Protein AF-A0A6A6G182-F1 (afdb_monomer_lite)

Secondary structure (DSSP, 8-state):
--------PPPP---PPPP--------------------------PPP-------PPP----TTS---SPPTTT----TT-HHHHS-PPPHHHHHHHHHHHHHHHHHHHHHHHHHHHHHHHHHHHHHHHHHHHHHHHHHHHHHHHHHHHHHHHHHTTSSSS----

Sequence (165 aa):
MVSSAFSSDPVPSIIAAPDDNPQPLASPTTSSASSIDEGSSQPRLERPKIGSRKSSGTMIIPRDSPRVELKEDEEEYDQDDVRCMSPKRSAEEVDKLSEDARSALIEQAKQLQASLMAIVDRVETVKEEHDKLEGGNKFLQQYIGELIQTTKSAAGKSKGKSGRK

Radius of gyration: 40.54 Å; chains: 1; bounding box: 82×59×116 Å

InterPro domains:
  IPR019357 Short coiled-coil protein [PF10224] (85-152)

Organism: NCBI:txid302913

Foldseek 3Di:
DDDDDDDDDDDDDDDDDDDDDDDPDDDDPPPPPPDDDDDDDDPPPPDPDDPPDDPPDDPDDDPPDDPPDDDPVRDDADPPHVVVVPPDDPPVNVVVVVVVVVVVVVVVVVVVVVVVVVVVVVVVVVVVVVVVVVVVVVVVVVVVVVVVVVVVVVVVVPPPDDDDD

pLDDT: mean 74.3, std 19.16, range [40.84, 98.56]

Structure (mmCIF, N/CA/C/O backbone):
data_AF-A0A6A6G182-F1
#
_entry.id   AF-A0A6A6G182-F1
#
loop_
_atom_site.group_PDB
_atom_site.id
_atom_site.type_symbol
_atom_site.label_atom_id
_atom_site.label_alt_id
_atom_site.label_comp_id
_atom_site.label_asym_id
_atom_site.label_entity_id
_atom_site.label_seq_id
_atom_site.pdbx_PDB_ins_code
_atom_site.Cartn_x
_atom_site.Cartn_y
_atom_site.Cartn_z
_atom_site.occupancy
_atom_site.B_iso_or_equiv
_atom_site.auth_seq_id
_atom_site.auth_comp_id
_atom_site.auth_asym_id
_atom_site.auth_atom_id
_atom_site.pdbx_PDB_model_num
ATOM 1 N N . MET A 1 1 ? -30.220 -18.648 5.666 1.00 46.34 1 MET A N 1
ATOM 2 C CA . MET A 1 1 ? -28.911 -18.889 6.306 1.00 46.34 1 MET A CA 1
ATOM 3 C C . MET A 1 1 ? -27.969 -19.407 5.234 1.00 46.34 1 MET A C 1
ATOM 5 O O . MET A 1 1 ? -28.097 -20.560 4.853 1.00 46.34 1 MET A O 1
ATOM 9 N N . VAL A 1 2 ? -27.105 -18.554 4.688 1.00 44.31 2 VAL A N 1
ATOM 10 C CA . VAL A 1 2 ? -25.973 -18.976 3.850 1.00 44.31 2 VAL A CA 1
ATOM 11 C C . VAL A 1 2 ? -24.788 -18.147 4.322 1.00 44.31 2 VAL A C 1
ATOM 13 O O . VAL A 1 2 ? -24.745 -16.940 4.104 1.00 44.31 2 VAL A O 1
ATOM 16 N N . SER A 1 3 ? -23.901 -18.789 5.073 1.00 44.94 3 SER A N 1
ATOM 17 C CA . SER A 1 3 ? -22.646 -18.214 5.544 1.00 44.94 3 SER A CA 1
ATOM 18 C C . SER A 1 3 ? -21.605 -18.393 4.442 1.00 44.94 3 SER A C 1
ATOM 20 O O . SER A 1 3 ? -21.227 -19.524 4.145 1.00 44.94 3 SER A O 1
ATOM 22 N N . SER A 1 4 ? -21.150 -17.300 3.829 1.00 47.78 4 SER A N 1
ATOM 23 C CA . SER A 1 4 ? -19.966 -17.325 2.966 1.00 47.78 4 SER A CA 1
ATOM 24 C C . SER A 1 4 ? -18.721 -17.330 3.844 1.00 47.78 4 SER A C 1
ATOM 26 O O . SER A 1 4 ? -18.421 -16.345 4.516 1.00 47.78 4 SER A O 1
ATOM 28 N N . ALA A 1 5 ? -18.015 -18.457 3.858 1.00 48.62 5 ALA A N 1
ATOM 29 C CA . ALA A 1 5 ? -16.673 -18.547 4.408 1.00 48.62 5 ALA A CA 1
ATOM 30 C C . ALA A 1 5 ? -15.702 -17.867 3.432 1.00 48.62 5 ALA A C 1
ATOM 32 O O . ALA A 1 5 ? -15.574 -18.290 2.283 1.00 48.62 5 ALA A O 1
ATOM 33 N N . PHE A 1 6 ? -15.042 -16.798 3.876 1.00 51.19 6 PHE A N 1
ATOM 34 C CA . PHE A 1 6 ? -13.957 -16.173 3.130 1.00 51.19 6 PHE A CA 1
ATOM 35 C C . PHE A 1 6 ? -12.726 -17.078 3.226 1.00 51.19 6 PHE A C 1
ATOM 37 O O . PHE A 1 6 ? -12.190 -17.304 4.309 1.00 51.19 6 PHE A O 1
ATOM 44 N N . SER A 1 7 ? -12.339 -17.649 2.087 1.00 45.97 7 SER A N 1
ATOM 45 C CA . SER A 1 7 ? -11.106 -18.414 1.919 1.00 45.97 7 SER A CA 1
ATOM 46 C C . SER A 1 7 ? -9.916 -17.476 2.103 1.00 45.97 7 SER A C 1
ATOM 48 O O . SER A 1 7 ? -9.739 -16.545 1.322 1.00 45.97 7 SER A O 1
ATOM 50 N N . SER A 1 8 ? -9.131 -17.695 3.155 1.00 50.03 8 SER A N 1
ATOM 51 C CA . SER A 1 8 ? -7.870 -16.997 3.395 1.00 50.03 8 SER A CA 1
ATOM 52 C C . SER A 1 8 ? -6.786 -17.584 2.492 1.00 50.03 8 SER A C 1
ATOM 54 O O . SER A 1 8 ? -6.384 -18.730 2.688 1.00 50.03 8 SER A O 1
ATOM 56 N N . ASP A 1 9 ? -6.302 -16.812 1.522 1.00 61.00 9 ASP A N 1
ATOM 57 C CA . ASP A 1 9 ? -5.113 -17.183 0.751 1.00 61.00 9 ASP A CA 1
ATOM 58 C C . ASP A 1 9 ? -3.845 -17.075 1.626 1.00 61.00 9 ASP A C 1
ATOM 60 O O . ASP A 1 9 ? -3.723 -16.134 2.421 1.00 61.00 9 ASP A O 1
ATOM 64 N N . PRO A 1 10 ? -2.886 -18.015 1.524 1.00 58.59 10 PRO A N 1
ATOM 65 C CA . PRO A 1 10 ? -1.658 -17.968 2.308 1.00 58.59 10 PRO A CA 1
ATOM 66 C C . PRO A 1 10 ? -0.681 -16.908 1.776 1.00 58.59 10 PRO A C 1
ATOM 68 O O . PRO A 1 10 ? -0.404 -16.817 0.581 1.00 58.59 10 PRO A O 1
ATOM 71 N N . VAL A 1 11 ? -0.118 -16.129 2.700 1.00 52.44 11 VAL A N 1
ATOM 72 C CA . VAL A 1 11 ? 0.929 -15.123 2.457 1.00 52.44 11 VAL A CA 1
ATOM 73 C C . VAL A 1 11 ? 2.252 -15.819 2.084 1.00 52.44 11 VAL A C 1
ATOM 75 O O . VAL A 1 11 ? 2.609 -16.803 2.738 1.00 52.44 11 VAL A O 1
ATOM 78 N N . PRO A 1 12 ? 3.028 -15.332 1.095 1.00 48.25 12 PRO A N 1
ATOM 79 C CA . PRO A 1 12 ? 4.350 -15.881 0.809 1.00 48.25 12 PRO A CA 1
ATOM 80 C C . PRO A 1 12 ? 5.325 -15.595 1.964 1.00 48.25 12 PRO A C 1
ATOM 82 O O . PRO A 1 12 ? 5.558 -14.449 2.347 1.00 48.25 12 PRO A O 1
ATOM 85 N N . SER A 1 13 ? 5.896 -16.665 2.519 1.00 46.06 13 SER A N 1
ATOM 86 C CA . SER A 1 13 ? 6.866 -16.629 3.615 1.00 46.06 13 SER A CA 1
ATOM 87 C C . SER A 1 13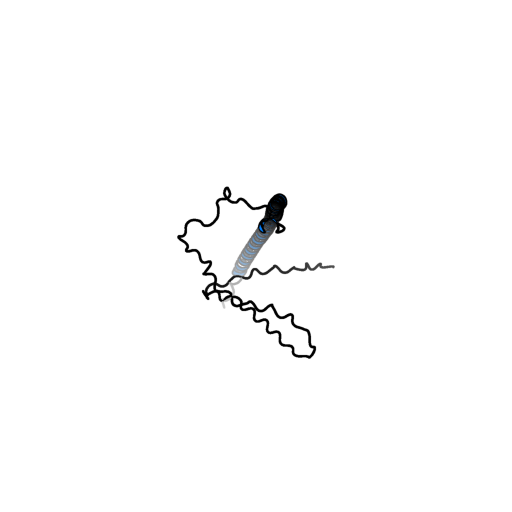 ? 8.197 -16.025 3.148 1.00 46.06 13 SER A C 1
ATOM 89 O O . SER A 1 13 ? 8.901 -16.622 2.335 1.00 46.06 13 SER A O 1
ATOM 91 N N . ILE A 1 14 ? 8.575 -14.867 3.695 1.00 50.47 14 ILE A N 1
ATOM 92 C CA . ILE A 1 14 ? 9.949 -14.350 3.619 1.00 50.47 14 ILE A CA 1
ATOM 93 C C . ILE A 1 14 ? 10.805 -15.202 4.561 1.00 50.47 14 ILE A C 1
ATOM 95 O O . ILE A 1 14 ? 10.661 -15.135 5.781 1.00 50.47 14 ILE A O 1
ATOM 99 N N . ILE A 1 15 ? 11.666 -16.045 3.993 1.00 49.91 15 ILE A N 1
ATOM 100 C CA . ILE A 1 15 ? 12.662 -16.805 4.751 1.00 49.91 15 ILE A CA 1
ATOM 101 C C . ILE A 1 15 ? 13.774 -15.834 5.161 1.00 49.91 15 ILE A C 1
ATOM 103 O O . ILE A 1 15 ? 14.475 -15.281 4.316 1.00 49.91 15 ILE A O 1
ATOM 107 N N . ALA A 1 16 ? 13.905 -15.627 6.470 1.00 40.84 16 ALA A N 1
ATOM 108 C CA . ALA A 1 16 ? 15.029 -14.942 7.089 1.00 40.84 16 ALA A CA 1
ATOM 109 C C . ALA A 1 16 ? 16.320 -15.750 6.881 1.00 40.84 16 ALA A C 1
ATOM 111 O O . ALA A 1 16 ? 16.351 -16.959 7.116 1.00 40.84 16 ALA A O 1
ATOM 112 N N . ALA A 1 17 ? 17.382 -15.077 6.445 1.00 50.38 17 ALA A N 1
ATOM 113 C CA . ALA A 1 17 ? 18.723 -15.641 6.374 1.00 50.38 17 ALA A CA 1
ATOM 114 C C . ALA A 1 17 ? 19.292 -15.853 7.792 1.00 50.38 17 ALA A C 1
ATOM 116 O O . ALA A 1 17 ? 19.199 -14.932 8.607 1.00 50.38 17 ALA A O 1
ATOM 117 N N . PRO A 1 18 ? 19.903 -17.010 8.104 1.00 52.72 18 PRO A N 1
ATOM 118 C CA . PRO A 1 18 ? 20.826 -17.116 9.220 1.00 52.72 18 PRO A CA 1
ATOM 119 C C . PRO A 1 18 ? 22.250 -16.745 8.779 1.00 52.72 18 PRO A C 1
ATOM 121 O O . PRO A 1 18 ? 22.702 -17.099 7.689 1.00 52.72 18 PRO A O 1
ATOM 124 N N . ASP A 1 19 ? 22.908 -16.011 9.666 1.00 52.09 19 ASP A N 1
ATOM 125 C CA . ASP A 1 19 ? 24.254 -15.453 9.569 1.00 52.09 19 ASP A CA 1
ATOM 126 C C . ASP A 1 19 ? 25.368 -16.510 9.779 1.00 52.09 19 ASP A C 1
ATOM 128 O O . ASP A 1 19 ? 25.157 -17.531 10.436 1.00 52.09 19 ASP A O 1
ATOM 132 N N . ASP A 1 20 ? 26.550 -16.181 9.251 1.00 48.00 20 ASP A N 1
ATOM 133 C CA . ASP A 1 20 ? 27.912 -16.656 9.554 1.00 48.00 20 ASP A CA 1
ATOM 134 C C . ASP A 1 20 ? 28.364 -18.120 9.300 1.00 48.00 20 ASP A C 1
ATOM 136 O O . ASP A 1 20 ? 28.277 -19.005 10.154 1.00 48.00 20 ASP A O 1
ATOM 140 N N . ASN A 1 21 ? 29.033 -18.332 8.151 1.00 49.62 21 ASN A N 1
ATOM 141 C CA . ASN A 1 21 ? 30.254 -19.156 8.042 1.00 49.62 21 ASN A CA 1
ATOM 142 C C . ASN A 1 21 ? 31.020 -18.820 6.734 1.00 49.62 21 ASN A C 1
ATOM 144 O O . ASN A 1 21 ? 30.503 -19.106 5.648 1.00 49.62 21 ASN A O 1
ATOM 148 N N . PRO A 1 22 ? 32.248 -18.260 6.763 1.00 51.00 22 PRO A N 1
ATOM 149 C CA . PRO A 1 22 ? 33.011 -17.985 5.548 1.00 51.00 22 PRO A CA 1
ATOM 150 C C . PRO A 1 22 ? 33.704 -19.264 5.046 1.00 51.00 22 PRO A C 1
ATOM 152 O O . PRO A 1 22 ? 34.857 -19.546 5.367 1.00 51.00 22 PRO A O 1
ATOM 155 N N . GLN A 1 23 ? 32.999 -20.056 4.237 1.00 52.53 23 GLN A N 1
ATOM 156 C CA . GLN A 1 23 ? 33.595 -21.148 3.460 1.00 52.53 23 GLN A CA 1
ATOM 157 C C . GLN A 1 23 ? 34.121 -20.600 2.119 1.00 52.53 23 GLN A C 1
ATOM 159 O O . GLN A 1 23 ? 33.404 -19.855 1.445 1.00 52.53 23 GLN A O 1
ATOM 164 N N . PRO A 1 24 ? 35.353 -20.939 1.693 1.00 49.03 24 PRO A N 1
ATOM 165 C CA . PRO A 1 24 ? 35.876 -20.488 0.412 1.00 49.03 24 PRO A CA 1
ATOM 166 C C . PRO A 1 24 ? 35.053 -21.105 -0.725 1.00 49.03 24 PRO A C 1
ATOM 168 O O . PRO A 1 24 ? 34.825 -22.313 -0.756 1.00 49.03 24 PRO A O 1
ATOM 171 N N . LEU A 1 25 ? 34.619 -20.255 -1.658 1.00 50.62 25 LEU A N 1
ATOM 172 C CA . LEU A 1 25 ? 33.901 -20.603 -2.885 1.00 50.62 25 LEU A CA 1
ATOM 173 C C . LEU A 1 25 ? 34.690 -21.639 -3.705 1.00 50.62 25 LEU A C 1
ATOM 175 O O . LEU A 1 25 ? 35.523 -21.291 -4.542 1.00 50.62 25 LEU A O 1
ATOM 179 N N . ALA A 1 26 ? 34.420 -22.922 -3.471 1.00 50.28 26 ALA A N 1
ATOM 180 C CA . ALA A 1 26 ? 34.804 -23.993 -4.373 1.00 50.28 26 ALA A CA 1
ATOM 181 C C . ALA A 1 26 ? 33.875 -23.951 -5.595 1.00 50.28 26 ALA A C 1
ATOM 183 O O . ALA A 1 26 ? 32.651 -23.936 -5.475 1.00 50.28 26 ALA A O 1
ATOM 184 N N . SER A 1 27 ? 34.479 -23.877 -6.777 1.00 52.41 27 SER A N 1
ATOM 185 C CA . SER A 1 27 ? 33.811 -23.851 -8.077 1.00 52.41 27 SER A CA 1
ATOM 186 C C . SER A 1 27 ? 32.860 -25.046 -8.265 1.00 52.41 27 SER A C 1
ATOM 188 O O . SER A 1 27 ? 33.144 -26.127 -7.748 1.00 52.41 27 SER A O 1
ATOM 190 N N . PRO A 1 28 ? 31.777 -24.920 -9.054 1.00 47.91 28 PRO A N 1
ATOM 191 C CA . PRO A 1 28 ? 30.929 -26.060 -9.375 1.00 47.91 28 PRO A CA 1
ATOM 192 C C . PRO A 1 28 ? 31.681 -27.034 -10.295 1.00 47.91 28 PRO A C 1
ATOM 194 O O . PRO A 1 28 ? 31.784 -26.823 -11.502 1.00 47.91 28 PRO A O 1
ATOM 197 N N . THR A 1 29 ? 32.201 -28.129 -9.742 1.00 47.09 29 THR A N 1
ATOM 198 C CA . THR A 1 29 ? 32.524 -29.336 -10.509 1.00 47.09 29 THR A CA 1
ATOM 199 C C . THR A 1 29 ? 31.209 -30.010 -10.889 1.00 47.09 29 THR A C 1
ATOM 201 O O . THR A 1 29 ? 30.586 -30.710 -10.092 1.00 47.09 29 THR A O 1
ATOM 204 N N . THR A 1 30 ? 30.749 -29.783 -12.117 1.00 48.09 30 THR A N 1
ATOM 205 C CA . THR A 1 30 ? 29.602 -30.488 -12.696 1.00 48.09 30 THR A CA 1
ATOM 206 C C . THR A 1 30 ? 29.982 -31.932 -13.025 1.00 48.09 30 THR A C 1
ATOM 208 O O . THR A 1 30 ? 30.286 -32.295 -14.159 1.00 48.09 30 THR A O 1
ATOM 211 N N . SER A 1 31 ? 29.953 -32.793 -12.012 1.00 45.59 31 SER A N 1
ATOM 212 C CA . SER A 1 31 ? 29.999 -34.245 -12.180 1.00 45.59 31 SER A CA 1
ATOM 213 C C . SER A 1 31 ? 28.595 -34.761 -12.496 1.00 45.59 31 SER A C 1
ATOM 215 O O . SER A 1 31 ? 27.908 -35.298 -11.631 1.00 45.59 31 SER A O 1
ATOM 217 N N . SER A 1 32 ? 28.138 -34.605 -13.738 1.00 47.88 32 SER A N 1
ATOM 218 C CA . SER A 1 32 ? 26.949 -35.319 -14.219 1.00 47.88 32 SER A CA 1
ATOM 219 C C . SER A 1 32 ? 27.322 -36.773 -14.522 1.00 47.88 32 SER A C 1
ATOM 221 O O . SER A 1 32 ? 27.519 -37.152 -15.673 1.00 47.88 32 SER A O 1
ATOM 223 N N . ALA A 1 33 ? 27.454 -37.593 -13.480 1.00 51.84 33 ALA A N 1
ATOM 224 C CA . ALA A 1 33 ? 27.489 -39.046 -13.609 1.00 51.84 33 ALA A CA 1
ATOM 225 C C . ALA A 1 33 ? 26.054 -39.581 -13.496 1.00 51.84 33 ALA A C 1
ATOM 227 O O . ALA A 1 33 ? 25.639 -40.091 -12.459 1.00 51.84 33 ALA A O 1
ATOM 228 N N . SER A 1 34 ? 25.268 -39.427 -14.562 1.00 48.34 34 SER A N 1
ATOM 229 C CA . SER A 1 34 ? 24.021 -40.174 -14.715 1.00 48.34 34 SER A CA 1
ATOM 230 C C . SER A 1 34 ? 24.371 -41.602 -15.131 1.00 48.34 34 SER A C 1
ATOM 232 O O . SER A 1 34 ? 24.701 -41.867 -16.286 1.00 48.34 34 SER A O 1
ATOM 234 N N . SER A 1 35 ? 24.342 -42.499 -14.152 1.00 55.88 35 SER A N 1
ATOM 235 C CA . SER A 1 35 ? 24.340 -43.946 -14.330 1.00 55.88 35 SER A CA 1
ATOM 236 C C . SER A 1 35 ? 23.001 -44.380 -14.924 1.00 55.88 35 SER A C 1
ATOM 238 O O . SER A 1 35 ? 22.013 -44.348 -14.198 1.00 55.88 35 SER A O 1
ATOM 240 N N . ILE A 1 36 ? 22.981 -44.815 -16.187 1.00 49.38 36 ILE A N 1
ATOM 241 C CA . ILE A 1 36 ? 22.203 -45.983 -16.622 1.00 49.38 36 ILE A CA 1
ATOM 242 C C . ILE A 1 36 ? 23.014 -46.740 -17.683 1.00 49.38 36 ILE A C 1
ATOM 244 O O . ILE A 1 36 ? 23.439 -46.176 -18.690 1.00 49.38 36 ILE A O 1
ATOM 248 N N . ASP A 1 37 ? 23.282 -48.006 -17.400 1.00 57.56 37 ASP A N 1
ATOM 249 C CA . ASP A 1 37 ? 23.732 -49.012 -18.353 1.00 57.56 37 ASP A CA 1
ATOM 250 C C . ASP A 1 37 ? 22.472 -49.693 -18.886 1.00 57.56 37 ASP A C 1
ATOM 252 O O . ASP A 1 37 ? 21.766 -50.323 -18.109 1.00 57.56 37 ASP A O 1
ATOM 256 N N . GLU A 1 38 ? 22.160 -49.523 -20.172 1.00 50.19 38 GLU A N 1
ATOM 257 C CA . GLU A 1 38 ? 21.498 -50.575 -20.947 1.00 50.19 38 GLU A CA 1
ATOM 258 C C . GLU A 1 38 ? 21.715 -50.340 -22.447 1.00 50.19 38 GLU A C 1
ATOM 260 O O . GLU A 1 38 ? 21.652 -49.218 -22.956 1.00 50.19 38 GLU A O 1
ATOM 265 N N . GLY A 1 39 ? 22.073 -51.417 -23.143 1.00 53.84 39 GLY A N 1
ATOM 266 C CA . GLY A 1 39 ? 22.711 -51.398 -24.453 1.00 53.84 39 GLY A CA 1
ATOM 267 C C . GLY A 1 39 ? 21.959 -50.654 -25.558 1.00 53.84 39 GLY A C 1
ATOM 268 O O . GLY A 1 39 ? 20.892 -51.058 -26.000 1.00 53.84 39 GLY A O 1
ATOM 269 N N . SER A 1 40 ? 22.613 -49.644 -26.130 1.00 48.56 40 SER A N 1
ATOM 270 C CA . SER A 1 40 ? 22.650 -49.437 -27.579 1.00 48.56 40 SER A CA 1
ATOM 271 C C . SER A 1 40 ? 23.855 -48.564 -27.927 1.00 48.56 40 SER A C 1
ATOM 273 O O . SER A 1 40 ? 24.138 -47.556 -27.281 1.00 48.56 40 SER A O 1
ATOM 275 N N . SER A 1 41 ? 24.608 -48.982 -28.937 1.00 58.66 41 SER A N 1
ATOM 276 C CA . SER A 1 41 ? 25.769 -48.285 -29.480 1.00 58.66 41 SER A CA 1
ATOM 277 C C . SER A 1 41 ? 25.352 -46.982 -30.171 1.00 58.66 41 SER A C 1
ATOM 279 O O . SER A 1 41 ? 25.179 -46.942 -31.388 1.00 58.66 41 SER A O 1
ATOM 281 N N . GLN A 1 42 ? 25.173 -45.911 -29.402 1.00 59.56 42 GLN A N 1
ATOM 282 C CA . GLN A 1 42 ? 25.103 -44.551 -29.934 1.00 59.56 42 GLN A CA 1
ATOM 283 C C . GLN A 1 42 ? 26.539 -44.032 -30.114 1.00 59.56 42 GLN A C 1
ATOM 285 O O . GLN A 1 42 ? 27.315 -44.081 -29.152 1.00 59.56 42 GLN A O 1
ATOM 290 N N . PRO A 1 43 ? 26.939 -43.535 -31.300 1.00 60.75 43 PRO A N 1
ATOM 291 C CA . PRO A 1 43 ? 28.241 -42.911 -31.458 1.00 60.75 43 PRO A CA 1
ATOM 292 C C . PRO A 1 43 ? 28.235 -41.604 -30.666 1.00 60.75 43 PRO A C 1
ATOM 294 O O . PRO A 1 43 ? 27.695 -40.585 -31.096 1.00 60.75 43 PRO A O 1
ATOM 297 N N . ARG A 1 44 ? 28.831 -41.634 -29.473 1.00 65.75 44 ARG A N 1
ATOM 298 C CA . ARG A 1 44 ? 29.194 -40.424 -28.742 1.00 65.75 44 ARG A CA 1
ATOM 299 C C . ARG A 1 44 ? 30.096 -39.626 -29.682 1.00 65.75 44 ARG A C 1
ATOM 301 O O . ARG A 1 44 ? 31.181 -40.094 -30.013 1.00 65.75 44 ARG A O 1
ATOM 308 N N . LEU A 1 45 ? 29.642 -38.463 -30.150 1.00 71.56 45 LEU A N 1
ATOM 309 C CA . LEU A 1 45 ? 30.499 -37.546 -30.897 1.00 71.56 45 LEU A CA 1
ATOM 310 C C . LEU A 1 45 ? 31.646 -37.157 -29.963 1.00 71.56 45 LEU A C 1
ATOM 312 O O . LEU A 1 45 ? 31.466 -36.374 -29.028 1.00 71.56 45 LEU A O 1
ATOM 316 N N . GLU A 1 46 ? 32.804 -37.788 -30.149 1.00 72.50 46 GLU A N 1
ATOM 317 C CA . GLU A 1 46 ? 33.979 -37.493 -29.349 1.00 72.50 46 GLU A CA 1
ATOM 318 C C . GLU A 1 46 ? 34.364 -36.041 -29.604 1.00 72.50 46 GLU A C 1
ATOM 320 O O . GLU A 1 46 ? 34.566 -35.617 -30.745 1.00 72.50 46 GLU A O 1
ATOM 325 N N . ARG A 1 47 ? 34.439 -35.255 -28.524 1.00 77.62 47 ARG A N 1
ATOM 326 C CA . ARG A 1 47 ? 34.953 -33.890 -28.596 1.00 77.62 47 ARG A CA 1
ATOM 327 C C . ARG A 1 47 ? 36.326 -33.954 -29.287 1.00 77.62 47 ARG A C 1
ATOM 329 O O . ARG A 1 47 ? 37.168 -34.735 -28.837 1.00 77.62 47 ARG A O 1
ATOM 336 N N . PRO A 1 48 ? 36.573 -33.146 -30.334 1.00 80.81 48 PRO A N 1
ATOM 337 C CA . PRO A 1 48 ? 37.851 -33.130 -31.031 1.00 80.81 48 PRO A CA 1
ATOM 338 C C . PRO A 1 48 ? 39.007 -33.031 -30.040 1.00 80.81 48 PRO A C 1
ATOM 340 O O . PRO A 1 48 ? 38.994 -32.176 -29.147 1.00 80.81 48 PRO A O 1
ATOM 343 N N . LYS A 1 49 ? 39.991 -33.927 -30.176 1.00 76.75 49 LYS A N 1
ATOM 344 C CA . LYS A 1 49 ? 41.173 -33.942 -29.312 1.00 76.75 49 LYS A CA 1
ATOM 345 C C . LYS A 1 49 ? 41.868 -32.594 -29.443 1.00 76.75 49 LYS A C 1
ATOM 347 O O . LYS A 1 49 ? 42.398 -32.267 -30.504 1.00 76.75 49 LYS A O 1
ATOM 352 N N . ILE A 1 50 ? 41.835 -31.801 -28.375 1.00 73.81 50 ILE A N 1
ATOM 353 C CA . ILE A 1 50 ? 42.530 -30.522 -28.353 1.00 73.81 50 ILE A CA 1
ATOM 354 C C . ILE A 1 50 ? 44.026 -30.852 -28.401 1.00 73.81 50 ILE A C 1
ATOM 356 O O . ILE A 1 50 ? 44.555 -31.518 -27.511 1.00 73.81 50 ILE A O 1
ATOM 360 N N . GLY A 1 51 ? 44.686 -30.512 -29.510 1.00 76.38 51 GLY A N 1
ATOM 361 C CA . GLY A 1 51 ? 46.126 -30.719 -29.648 1.00 76.38 51 GLY A CA 1
ATOM 362 C C . GLY A 1 51 ? 46.862 -30.023 -28.504 1.00 76.38 51 GLY A C 1
ATOM 363 O O . GLY A 1 51 ? 46.349 -29.056 -27.938 1.00 76.38 51 GLY A O 1
ATOM 364 N N . SER A 1 52 ? 48.054 -30.503 -28.143 1.00 74.69 52 SER A N 1
ATOM 365 C CA . SER A 1 52 ? 48.868 -29.890 -27.091 1.00 74.69 52 SER A CA 1
ATOM 366 C C . SER A 1 52 ? 49.217 -28.448 -27.474 1.00 74.69 52 SER A C 1
ATOM 368 O O . SER A 1 52 ? 50.175 -28.192 -28.207 1.00 74.69 52 SER A O 1
ATOM 370 N N . ARG A 1 53 ? 48.415 -27.484 -27.021 1.00 72.69 53 ARG A N 1
ATOM 371 C CA . ARG A 1 53 ? 48.721 -26.063 -27.172 1.00 72.69 53 ARG A CA 1
ATOM 372 C C . ARG A 1 53 ? 49.789 -25.731 -26.135 1.00 72.69 53 ARG A C 1
ATOM 374 O O . ARG A 1 53 ? 49.632 -26.062 -24.962 1.00 72.69 53 ARG A O 1
ATOM 381 N N . LYS A 1 54 ? 50.880 -25.089 -26.563 1.00 77.50 54 LYS A N 1
ATOM 382 C CA . LYS A 1 54 ? 51.816 -24.425 -25.642 1.00 77.50 54 LYS A CA 1
ATOM 383 C C . LYS A 1 54 ? 50.979 -23.498 -24.755 1.00 77.50 54 LYS A C 1
ATOM 385 O O . LYS A 1 54 ? 50.129 -22.790 -25.293 1.00 77.50 54 LYS A O 1
ATOM 390 N N . SER A 1 55 ? 51.166 -23.528 -23.436 1.00 73.31 55 SER A N 1
ATOM 391 C CA . SER A 1 55 ? 50.434 -22.646 -22.524 1.00 73.31 55 SER A CA 1
ATOM 392 C C . SER A 1 55 ? 50.738 -21.194 -22.899 1.00 73.31 55 SER A C 1
ATOM 394 O O . SER A 1 55 ? 51.829 -20.699 -22.616 1.00 73.31 55 SER A O 1
ATOM 396 N N . SER A 1 56 ? 49.809 -20.521 -23.582 1.00 74.31 56 SER A N 1
ATOM 397 C CA . SER A 1 56 ? 49.841 -19.065 -23.684 1.00 74.31 56 SER A CA 1
ATOM 398 C C . SER A 1 56 ? 49.767 -18.550 -22.252 1.00 74.31 56 SER A C 1
ATOM 400 O O . SER A 1 56 ? 48.900 -19.003 -21.504 1.00 74.31 56 SER A O 1
ATOM 402 N N . GLY A 1 57 ? 50.728 -17.717 -21.853 1.00 76.44 57 GLY A N 1
ATOM 403 C CA . GLY A 1 57 ? 50.872 -17.236 -20.481 1.00 76.44 57 GLY A CA 1
ATOM 404 C C . GLY A 1 57 ? 49.571 -16.700 -19.882 1.00 76.44 57 GLY A C 1
ATOM 405 O O . GLY A 1 57 ? 48.599 -16.416 -20.581 1.00 76.44 57 GLY A O 1
ATOM 406 N N . THR A 1 58 ? 49.552 -16.599 -18.557 1.00 76.69 58 THR A N 1
ATOM 407 C CA . THR A 1 58 ? 48.369 -16.162 -17.820 1.00 76.69 58 THR A CA 1
ATOM 408 C C . THR A 1 58 ? 47.856 -14.807 -18.321 1.00 76.69 58 THR A C 1
ATOM 410 O O . THR A 1 58 ? 48.619 -13.856 -18.455 1.00 76.69 58 THR A O 1
ATOM 413 N N . MET A 1 59 ? 46.548 -14.713 -18.563 1.00 72.19 59 MET A N 1
ATOM 414 C CA . MET A 1 59 ? 45.841 -13.465 -18.890 1.00 72.19 59 MET A CA 1
ATOM 415 C C . MET A 1 59 ? 45.643 -12.579 -17.641 1.00 72.19 59 MET A C 1
ATOM 417 O O . MET A 1 59 ? 44.802 -11.687 -17.620 1.00 72.19 59 MET A O 1
ATOM 421 N N . ILE A 1 60 ? 46.355 -12.860 -16.547 1.00 81.06 60 ILE A N 1
ATOM 422 C CA . ILE A 1 60 ? 46.226 -12.116 -15.296 1.00 81.06 60 ILE A CA 1
ATOM 423 C C . ILE A 1 60 ? 47.071 -10.850 -15.403 1.00 81.06 60 ILE A C 1
ATOM 425 O O . ILE A 1 60 ? 48.297 -10.892 -15.312 1.00 81.06 60 ILE A O 1
ATOM 429 N N . ILE A 1 61 ? 46.391 -9.721 -15.574 1.00 80.62 61 ILE A N 1
ATOM 430 C CA . ILE A 1 61 ? 46.986 -8.388 -15.530 1.00 80.62 61 ILE A CA 1
ATOM 431 C C . ILE A 1 61 ? 47.074 -7.965 -14.050 1.00 80.62 61 ILE A C 1
ATOM 433 O O . ILE A 1 61 ? 46.051 -7.988 -13.358 1.00 80.62 61 ILE A O 1
ATOM 437 N N . PRO A 1 62 ? 48.263 -7.614 -13.519 1.00 86.00 62 PRO A N 1
ATOM 438 C CA . PRO A 1 62 ? 48.400 -7.093 -12.160 1.00 86.00 62 PRO A CA 1
ATOM 439 C C . PRO A 1 62 ? 47.535 -5.848 -11.939 1.00 86.00 62 PRO A C 1
ATOM 441 O O . PRO A 1 62 ? 47.398 -5.020 -12.837 1.00 86.00 62 PRO A O 1
ATOM 444 N N . ARG A 1 63 ? 46.987 -5.687 -10.728 1.00 78.44 63 ARG A N 1
ATOM 445 C CA . ARG A 1 63 ? 46.067 -4.582 -10.389 1.00 78.44 63 ARG A CA 1
ATOM 446 C C . ARG A 1 63 ? 46.665 -3.183 -10.574 1.00 78.44 63 ARG A C 1
ATOM 448 O O . ARG A 1 63 ? 45.910 -2.247 -10.793 1.00 78.44 63 ARG A O 1
ATOM 455 N N . ASP A 1 64 ? 47.989 -3.067 -10.529 1.00 83.06 64 ASP A N 1
ATOM 456 C CA . ASP A 1 64 ? 48.712 -1.795 -10.661 1.00 83.06 64 ASP A CA 1
ATOM 457 C C . ASP A 1 64 ? 49.122 -1.481 -12.115 1.00 83.06 64 ASP A C 1
ATOM 459 O O . ASP A 1 64 ? 49.861 -0.531 -12.371 1.00 83.06 64 ASP A O 1
ATOM 463 N N . SER A 1 65 ? 48.690 -2.297 -13.083 1.00 79.81 65 SER A N 1
ATOM 464 C CA . SER A 1 65 ? 48.960 -2.064 -14.502 1.00 79.81 65 SER A CA 1
ATOM 465 C C . SER A 1 65 ? 48.168 -0.846 -15.010 1.00 79.81 65 SER A C 1
ATOM 467 O O . SER A 1 65 ? 47.009 -0.676 -14.619 1.00 79.81 65 SER A O 1
ATOM 469 N N . PRO A 1 66 ? 48.752 0.012 -15.872 1.00 78.75 66 PRO A N 1
ATOM 470 C CA . PRO A 1 66 ? 48.017 1.114 -16.494 1.00 78.75 66 PRO A CA 1
ATOM 471 C C . PRO A 1 66 ? 46.759 0.588 -17.202 1.00 78.75 66 PRO A C 1
ATOM 473 O O . PRO A 1 66 ? 46.804 -0.491 -17.787 1.00 78.75 66 PRO A O 1
ATOM 476 N N . ARG A 1 67 ? 45.642 1.336 -17.118 1.00 66.88 67 ARG A N 1
ATOM 477 C CA . ARG A 1 67 ? 44.320 0.982 -17.682 1.00 66.88 67 ARG A CA 1
ATOM 478 C C . ARG A 1 67 ? 44.489 0.351 -19.070 1.00 66.88 67 ARG A C 1
ATOM 480 O O . ARG A 1 67 ? 44.933 1.019 -19.994 1.00 66.88 67 ARG A O 1
ATOM 487 N N . VAL A 1 68 ? 44.154 -0.934 -19.177 1.00 66.75 68 VAL A N 1
ATOM 488 C CA . VAL A 1 68 ? 44.302 -1.722 -20.417 1.00 66.75 68 VAL A CA 1
ATOM 489 C C . VAL A 1 68 ? 43.054 -1.629 -21.303 1.00 66.75 68 VAL A C 1
ATOM 491 O O . VAL A 1 68 ? 43.082 -2.032 -22.460 1.00 66.75 68 VAL A O 1
ATOM 494 N N . GLU A 1 69 ? 41.959 -1.078 -20.780 1.00 69.56 69 GLU A N 1
ATOM 495 C CA . GLU A 1 69 ? 40.802 -0.714 -21.597 1.00 69.56 69 GLU A CA 1
ATOM 496 C C . GLU A 1 69 ? 41.164 0.479 -22.485 1.00 69.56 69 GLU A C 1
ATOM 498 O O . GLU A 1 69 ? 41.676 1.488 -21.988 1.00 69.56 69 GLU A O 1
ATOM 503 N N . LEU A 1 70 ? 40.912 0.339 -23.788 1.00 67.44 70 LEU A N 1
ATOM 504 C CA . LEU A 1 70 ? 40.979 1.443 -24.738 1.00 67.44 70 LEU A CA 1
ATOM 505 C C . LEU A 1 70 ? 39.990 2.520 -24.283 1.00 67.44 70 LEU A C 1
ATOM 507 O O . LEU A 1 70 ? 38.928 2.212 -23.741 1.00 67.44 70 LEU A O 1
ATOM 511 N N . LYS A 1 71 ? 40.352 3.791 -24.446 1.00 66.19 71 LYS A N 1
ATOM 512 C CA . LYS A 1 71 ? 39.392 4.863 -24.179 1.00 66.19 71 LYS A CA 1
ATOM 513 C C . LYS A 1 71 ? 38.275 4.790 -25.221 1.00 66.19 71 LYS A C 1
ATO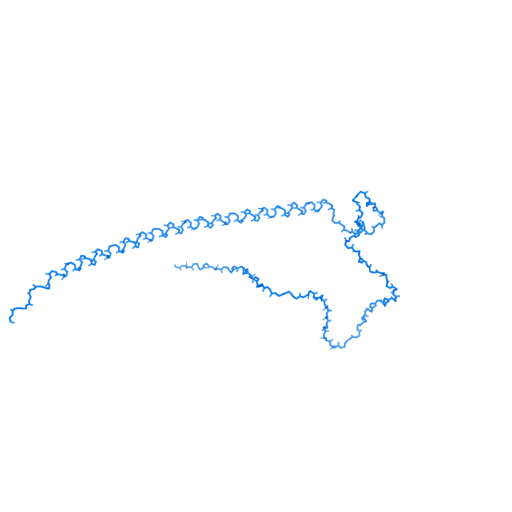M 515 O O . LYS A 1 71 ? 38.526 4.373 -26.347 1.00 66.19 71 LYS A O 1
ATOM 520 N N . GLU A 1 72 ? 37.061 5.197 -24.857 1.00 61.31 72 GLU A N 1
ATOM 521 C CA . GLU A 1 72 ? 35.872 5.129 -25.728 1.00 61.31 72 GLU A CA 1
ATOM 522 C C . GLU A 1 72 ? 36.078 5.813 -27.098 1.00 61.31 72 GLU A C 1
ATOM 524 O O . GLU A 1 72 ? 35.444 5.443 -28.080 1.00 61.31 72 GLU A O 1
ATOM 529 N N . ASP A 1 73 ? 36.991 6.784 -27.177 1.00 65.38 73 ASP A N 1
ATOM 530 C CA . ASP A 1 73 ? 37.394 7.518 -28.380 1.00 65.38 73 ASP A CA 1
ATOM 531 C C . ASP A 1 73 ? 38.508 6.844 -29.208 1.00 65.38 73 ASP A C 1
ATOM 533 O O . ASP A 1 73 ? 38.740 7.233 -30.351 1.00 65.38 73 ASP A O 1
ATOM 537 N N . GLU A 1 74 ? 39.181 5.829 -28.661 1.00 63.66 74 GLU A N 1
ATOM 538 C CA . GLU A 1 74 ? 40.241 5.043 -29.313 1.00 63.66 74 GLU A CA 1
ATOM 539 C C . GLU A 1 74 ? 39.744 3.658 -29.790 1.00 63.66 74 GLU A C 1
ATOM 541 O O . GLU A 1 74 ? 40.487 2.913 -30.432 1.00 63.66 74 GLU A O 1
ATOM 546 N N . GLU A 1 75 ? 38.491 3.292 -29.499 1.00 64.81 75 GLU A N 1
ATOM 547 C CA . GLU A 1 75 ? 37.884 2.032 -29.940 1.00 64.81 75 GLU A CA 1
ATOM 548 C C . GLU A 1 75 ? 37.363 2.110 -31.389 1.00 64.81 75 GLU A C 1
ATOM 550 O O . GLU A 1 75 ? 36.162 2.223 -31.641 1.00 64.81 75 GLU A O 1
ATOM 555 N N . GLU A 1 76 ? 38.266 2.01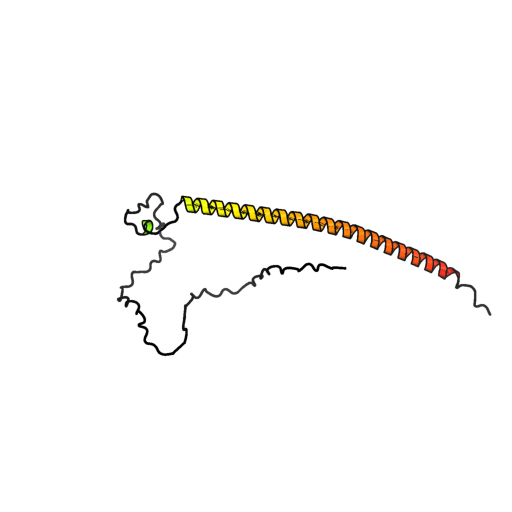1 -32.368 1.00 67.25 76 GLU A N 1
ATOM 556 C CA . GLU A 1 76 ? 37.892 1.820 -33.775 1.00 67.25 76 GLU A CA 1
ATOM 557 C C . GLU A 1 76 ? 37.654 0.325 -34.050 1.00 67.25 76 GLU A C 1
ATOM 559 O O . GLU A 1 76 ? 38.572 -0.497 -34.022 1.00 67.25 76 GLU A O 1
ATOM 564 N N . TYR A 1 77 ? 36.389 -0.048 -34.249 1.00 68.06 77 TYR A N 1
ATOM 565 C CA . TYR A 1 77 ? 35.999 -1.417 -34.575 1.00 68.06 77 TYR A CA 1
ATOM 566 C C . TYR A 1 77 ? 36.056 -1.625 -36.089 1.00 68.06 77 TYR A C 1
ATOM 568 O O . TYR A 1 77 ? 35.334 -0.961 -36.836 1.00 68.06 77 TYR A O 1
ATOM 576 N N . ASP A 1 78 ? 36.864 -2.586 -36.532 1.00 77.81 78 ASP A N 1
ATOM 577 C CA . ASP A 1 78 ? 36.911 -2.982 -37.937 1.00 77.81 78 ASP A CA 1
ATOM 578 C C . ASP A 1 78 ? 35.551 -3.513 -38.414 1.00 77.81 78 ASP A C 1
ATOM 580 O O . ASP A 1 78 ? 34.775 -4.109 -37.661 1.00 77.81 78 ASP A O 1
ATOM 584 N N . GLN A 1 79 ? 35.271 -3.343 -39.707 1.00 67.06 79 GLN A N 1
ATOM 585 C CA . GLN A 1 79 ? 34.009 -3.775 -40.319 1.00 67.06 79 GLN A CA 1
ATOM 586 C C . GLN A 1 79 ? 33.818 -5.308 -40.281 1.00 67.06 79 GLN A C 1
ATOM 588 O O . GLN A 1 79 ? 32.685 -5.784 -40.318 1.00 67.06 79 GLN A O 1
ATOM 593 N N . ASP A 1 80 ? 34.914 -6.058 -40.115 1.00 75.50 80 ASP A N 1
ATOM 594 C CA . ASP A 1 80 ? 34.948 -7.513 -39.914 1.00 75.50 80 ASP A CA 1
ATOM 595 C C . ASP A 1 80 ? 35.097 -7.927 -38.429 1.00 75.50 80 ASP A C 1
ATOM 597 O O . ASP A 1 80 ? 35.307 -9.106 -38.125 1.00 75.50 80 ASP A O 1
ATOM 601 N N . ASP A 1 81 ? 35.004 -6.990 -37.475 1.00 84.69 81 ASP A N 1
ATOM 602 C CA . ASP A 1 81 ? 35.114 -7.311 -36.051 1.00 84.69 81 ASP A CA 1
ATOM 603 C C . ASP A 1 81 ? 33.945 -8.211 -35.613 1.00 84.69 81 ASP A C 1
ATOM 605 O O . ASP A 1 81 ? 32.758 -7.884 -35.715 1.00 84.69 81 ASP A O 1
ATOM 609 N N . VAL A 1 82 ? 34.289 -9.367 -35.050 1.00 72.94 82 VAL A N 1
ATOM 610 C CA . VAL A 1 82 ? 33.350 -10.354 -34.503 1.00 72.94 82 VAL A CA 1
ATOM 611 C C . VAL A 1 82 ? 32.406 -9.768 -33.445 1.00 72.94 82 VAL A C 1
ATOM 613 O O . VAL A 1 82 ? 31.287 -10.256 -33.272 1.00 72.94 82 VAL A O 1
ATOM 616 N N . ARG A 1 83 ? 32.818 -8.697 -32.753 1.00 72.88 83 ARG A N 1
ATOM 617 C CA . ARG A 1 83 ? 32.002 -7.959 -31.777 1.00 72.88 83 ARG A CA 1
ATOM 618 C C . ARG A 1 83 ? 30.888 -7.145 -32.440 1.00 72.88 83 ARG A C 1
ATOM 620 O O . ARG A 1 83 ? 29.894 -6.858 -31.770 1.00 72.88 83 ARG A O 1
ATOM 627 N N . CYS A 1 84 ? 31.036 -6.786 -33.714 1.00 69.81 84 CYS A N 1
ATOM 628 C CA . CYS A 1 84 ? 30.014 -6.134 -34.539 1.00 69.81 84 CYS A CA 1
ATOM 629 C C . CYS A 1 84 ? 29.071 -7.151 -35.205 1.00 69.81 84 CYS A C 1
ATOM 631 O O . CYS A 1 84 ? 27.938 -6.813 -35.528 1.00 69.81 84 CYS A O 1
ATOM 633 N N . MET A 1 85 ? 29.512 -8.403 -35.355 1.00 71.12 85 MET A N 1
ATOM 634 C CA . MET A 1 85 ? 28.741 -9.500 -35.963 1.00 71.12 85 MET A CA 1
ATOM 635 C C . MET A 1 85 ? 27.838 -10.265 -34.980 1.00 71.12 85 MET A C 1
ATOM 637 O O . MET A 1 85 ? 27.015 -11.081 -35.396 1.00 71.12 85 MET A O 1
ATOM 641 N N . SER A 1 86 ? 27.978 -10.038 -33.671 1.00 65.75 86 SER A N 1
ATOM 642 C CA . SER A 1 86 ? 27.051 -10.587 -32.675 1.00 65.75 86 SER A CA 1
ATOM 643 C C . SER A 1 86 ? 25.741 -9.791 -32.689 1.00 65.75 86 SER A C 1
ATOM 645 O O . SER A 1 86 ? 25.818 -8.560 -32.671 1.00 65.75 86 SER A O 1
ATOM 647 N N . PRO A 1 87 ? 24.553 -10.433 -32.667 1.00 80.06 87 PRO A N 1
ATOM 648 C CA . PRO A 1 87 ? 23.283 -9.731 -32.497 1.00 80.06 87 PRO A CA 1
ATOM 649 C C . PRO A 1 87 ? 23.254 -8.964 -31.164 1.00 80.06 87 PRO A C 1
ATOM 651 O O . PRO A 1 87 ? 22.877 -9.492 -30.118 1.00 80.06 87 PRO A O 1
ATOM 654 N N . LYS A 1 88 ? 23.693 -7.706 -31.183 1.00 72.88 88 LYS A N 1
ATOM 655 C CA . LYS A 1 88 ? 23.485 -6.749 -30.098 1.00 72.88 88 LYS A CA 1
ATOM 656 C C . LYS A 1 88 ? 22.062 -6.212 -30.236 1.00 72.88 88 LYS A C 1
ATOM 658 O O . LYS A 1 88 ? 21.628 -5.912 -31.348 1.00 72.88 88 LYS A O 1
ATOM 663 N N . ARG A 1 89 ? 21.341 -6.080 -29.119 1.00 67.31 89 ARG A N 1
ATOM 664 C CA . ARG A 1 89 ? 20.118 -5.260 -29.089 1.00 67.31 89 ARG A CA 1
ATOM 665 C C . ARG A 1 89 ? 20.479 -3.870 -29.608 1.00 67.31 89 ARG A C 1
ATOM 667 O O . ARG A 1 89 ? 21.539 -3.355 -29.241 1.00 67.31 89 ARG A O 1
ATOM 674 N N . SER A 1 90 ? 19.653 -3.290 -30.478 1.00 74.81 90 SER A N 1
ATOM 675 C CA . SER A 1 90 ? 19.875 -1.907 -30.908 1.00 74.81 90 SER A CA 1
ATOM 676 C C . SER A 1 90 ? 19.862 -1.001 -29.672 1.00 74.81 90 SER A C 1
ATOM 678 O O . SER A 1 90 ? 19.167 -1.294 -28.698 1.00 74.81 90 SER A O 1
ATOM 680 N N . ALA A 1 91 ? 20.635 0.088 -29.677 1.00 73.25 91 ALA A N 1
ATOM 681 C CA . ALA A 1 91 ? 20.653 1.028 -28.549 1.00 73.25 91 ALA A CA 1
ATOM 682 C C . ALA A 1 91 ? 19.232 1.520 -28.193 1.00 73.25 91 ALA A C 1
ATOM 684 O O . ALA A 1 91 ? 18.870 1.583 -27.024 1.00 73.25 91 ALA A O 1
ATOM 685 N N . GLU A 1 92 ? 18.391 1.716 -29.211 1.00 79.56 92 GLU A N 1
ATOM 686 C CA . GLU A 1 92 ? 16.969 2.050 -29.077 1.00 79.56 92 GLU A CA 1
ATOM 687 C C . GLU A 1 92 ? 16.155 0.996 -28.296 1.00 79.56 92 GLU A C 1
ATOM 689 O O . GLU A 1 92 ? 15.309 1.342 -27.473 1.00 79.56 92 GLU A O 1
ATOM 694 N N . GLU A 1 93 ? 16.413 -0.301 -28.502 1.00 84.62 93 GLU A N 1
ATOM 695 C CA . GLU A 1 93 ? 15.733 -1.372 -27.759 1.00 84.62 93 GLU A CA 1
ATOM 696 C C . GLU A 1 93 ? 16.149 -1.383 -26.279 1.00 84.62 93 GLU A C 1
ATOM 698 O O . GLU A 1 93 ? 15.328 -1.656 -25.401 1.00 84.62 93 GLU A O 1
ATOM 703 N N . VAL A 1 94 ? 17.417 -1.072 -25.989 1.00 83.75 94 VAL A N 1
ATOM 704 C CA . VAL A 1 94 ? 17.936 -0.996 -24.615 1.00 83.75 94 VAL A CA 1
ATOM 705 C C . VAL A 1 94 ? 17.328 0.187 -23.863 1.00 83.75 94 VAL A C 1
ATOM 707 O O . VAL A 1 94 ? 16.897 0.016 -22.720 1.00 83.75 94 VAL A O 1
ATOM 710 N N . ASP A 1 95 ? 17.232 1.351 -24.506 1.00 85.75 95 ASP A N 1
ATOM 711 C CA . ASP A 1 95 ? 16.612 2.537 -23.911 1.00 85.75 95 ASP A CA 1
ATOM 712 C C . ASP A 1 95 ? 15.137 2.280 -23.596 1.00 85.75 95 ASP A C 1
ATOM 714 O O . ASP A 1 95 ? 14.707 2.495 -22.459 1.00 85.75 95 ASP A O 1
ATOM 718 N N . LYS A 1 96 ? 14.393 1.688 -24.539 1.00 91.31 96 LYS A N 1
ATOM 719 C CA . LYS A 1 96 ? 12.996 1.293 -24.325 1.00 91.31 96 LYS A CA 1
ATOM 720 C C . LYS A 1 96 ? 12.840 0.304 -23.168 1.00 91.31 96 LYS A C 1
ATOM 722 O O . LYS A 1 96 ? 11.971 0.480 -22.319 1.00 91.31 96 LYS A O 1
ATOM 727 N N . LEU A 1 97 ? 13.706 -0.709 -23.086 1.00 89.88 97 LEU A N 1
ATOM 728 C CA . LEU A 1 97 ? 13.693 -1.660 -21.972 1.00 89.88 97 LEU A CA 1
ATOM 729 C C . LEU A 1 97 ? 13.946 -0.960 -20.624 1.00 89.88 97 LEU A C 1
ATOM 731 O O . LEU A 1 97 ? 13.366 -1.342 -19.605 1.00 89.88 97 LEU A O 1
ATOM 735 N N . SER A 1 98 ? 14.799 0.067 -20.608 1.00 89.62 98 SER A N 1
ATOM 736 C CA . SER A 1 98 ? 15.076 0.852 -19.405 1.00 89.62 98 SER A CA 1
ATOM 737 C C . SER A 1 98 ? 13.876 1.705 -18.974 1.00 89.62 98 SER A C 1
ATOM 739 O O . SER A 1 98 ? 13.585 1.799 -17.778 1.00 89.62 98 SER A O 1
ATOM 741 N N . GLU A 1 99 ? 13.150 2.287 -19.932 1.00 94.38 99 GLU A N 1
ATOM 742 C CA . GLU A 1 99 ? 11.925 3.049 -19.685 1.00 94.38 99 GLU A CA 1
ATOM 743 C C . GLU A 1 99 ? 10.801 2.144 -19.180 1.00 94.38 99 GLU A C 1
ATOM 745 O O . GLU A 1 99 ? 10.174 2.459 -18.165 1.00 94.38 99 GLU A O 1
ATOM 750 N N . ASP A 1 100 ? 10.615 0.980 -19.805 1.00 93.75 100 ASP A N 1
ATOM 751 C CA . ASP A 1 100 ? 9.634 -0.021 -19.388 1.00 93.75 100 ASP A CA 1
ATOM 752 C C . ASP A 1 100 ? 9.911 -0.480 -17.947 1.00 93.75 100 ASP A C 1
ATOM 754 O O . ASP A 1 100 ? 9.007 -0.480 -17.108 1.00 93.75 100 ASP A O 1
ATOM 758 N N . ALA A 1 101 ? 11.173 -0.766 -17.607 1.00 95.44 101 ALA A N 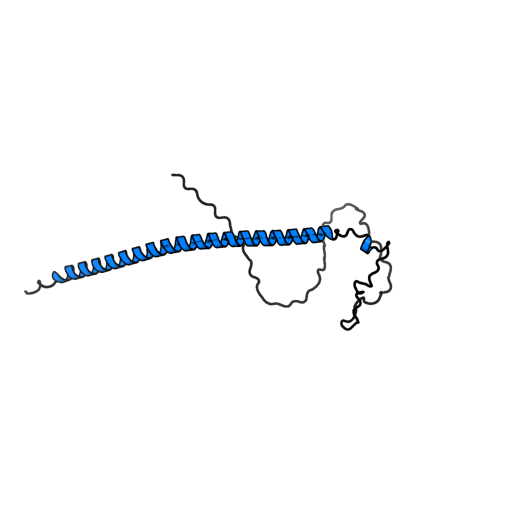1
ATOM 759 C CA . ALA A 1 101 ? 11.564 -1.133 -16.246 1.00 95.44 101 ALA A CA 1
ATOM 760 C C . ALA A 1 101 ? 11.275 -0.016 -15.224 1.00 95.44 101 ALA A C 1
ATOM 762 O O . ALA A 1 101 ? 10.742 -0.283 -14.144 1.00 95.44 101 ALA A O 1
ATOM 763 N N . ARG A 1 102 ? 11.578 1.247 -15.559 1.00 95.94 102 ARG A N 1
ATOM 764 C CA . ARG A 1 102 ? 11.250 2.402 -14.703 1.00 95.94 102 ARG A CA 1
ATOM 765 C C . ARG A 1 102 ? 9.743 2.551 -14.518 1.00 95.94 102 ARG A C 1
ATOM 767 O O . ARG A 1 102 ? 9.290 2.810 -13.404 1.00 95.94 102 ARG A O 1
ATOM 774 N N . SER A 1 103 ? 8.976 2.375 -15.589 1.00 96.12 103 SER A N 1
ATOM 775 C CA . SER A 1 103 ? 7.519 2.492 -15.567 1.00 96.12 103 SER A CA 1
ATOM 776 C C . SER A 1 103 ? 6.881 1.423 -14.670 1.00 96.12 103 SER A C 1
ATOM 778 O O . SER A 1 103 ? 6.066 1.758 -13.809 1.00 96.12 103 SER A O 1
ATOM 780 N N . ALA A 1 104 ? 7.354 0.175 -14.765 1.00 95.44 104 ALA A N 1
ATOM 781 C CA . ALA A 1 104 ? 6.899 -0.938 -13.940 1.00 95.44 104 ALA A CA 1
ATOM 782 C C . ALA A 1 104 ? 7.203 -0.716 -12.450 1.00 95.44 104 ALA A C 1
ATOM 784 O O . ALA A 1 104 ? 6.356 -0.972 -11.594 1.00 95.44 104 ALA A O 1
ATOM 785 N N . LEU A 1 105 ? 8.386 -0.180 -12.123 1.00 96.62 105 LEU A N 1
ATOM 786 C CA . LEU A 1 105 ? 8.736 0.158 -10.739 1.00 96.62 105 LEU A CA 1
ATOM 787 C C . LEU A 1 105 ? 7.827 1.252 -10.165 1.00 96.62 105 LEU A C 1
ATOM 789 O O . LEU A 1 105 ? 7.395 1.164 -9.015 1.00 96.62 105 LEU A O 1
ATOM 793 N N . ILE A 1 106 ? 7.506 2.273 -10.964 1.00 97.12 106 ILE A N 1
ATOM 794 C CA . ILE A 1 106 ? 6.589 3.344 -10.554 1.00 97.12 106 ILE A CA 1
ATOM 795 C C . ILE A 1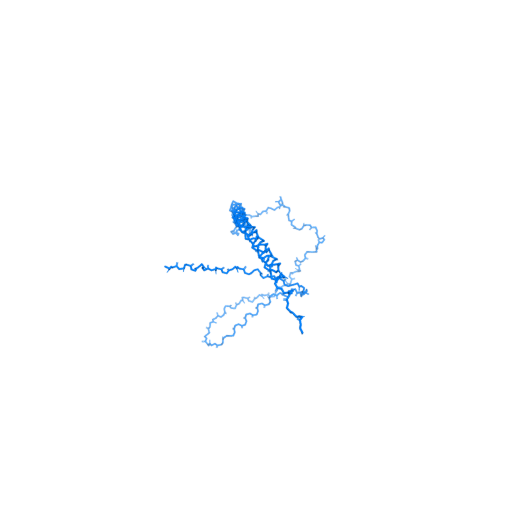 106 ? 5.176 2.794 -10.332 1.00 97.12 106 ILE A C 1
ATOM 797 O O . ILE A 1 106 ? 4.505 3.193 -9.379 1.00 97.12 106 ILE A O 1
ATOM 801 N N . GLU A 1 107 ? 4.714 1.883 -11.186 1.00 97.25 107 GLU A N 1
ATOM 802 C CA . GLU A 1 107 ? 3.406 1.244 -11.040 1.00 97.25 107 GLU A CA 1
ATOM 803 C C . GLU A 1 107 ? 3.321 0.408 -9.756 1.00 97.25 107 GLU A C 1
ATOM 805 O O . GLU A 1 107 ? 2.385 0.582 -8.972 1.00 97.25 107 GLU A O 1
ATOM 810 N N . GLN A 1 108 ? 4.340 -0.409 -9.473 1.00 97.12 108 GLN A N 1
ATOM 811 C CA . GLN A 1 108 ? 4.420 -1.177 -8.226 1.00 97.12 108 GLN A CA 1
ATOM 812 C C . GLN A 1 108 ? 4.427 -0.269 -6.991 1.00 97.12 108 GLN A C 1
ATOM 814 O O . GLN A 1 108 ? 3.709 -0.533 -6.025 1.00 97.12 108 GLN A O 1
ATOM 819 N N . ALA A 1 109 ? 5.184 0.832 -7.026 1.00 97.00 109 ALA A N 1
ATOM 820 C CA . ALA A 1 109 ? 5.210 1.800 -5.933 1.00 97.00 109 ALA A CA 1
ATOM 821 C C . ALA A 1 109 ? 3.826 2.429 -5.689 1.00 97.00 109 ALA A C 1
ATOM 823 O O . ALA A 1 109 ? 3.399 2.556 -4.540 1.00 97.00 109 ALA A O 1
ATOM 824 N N . LYS A 1 110 ? 3.087 2.764 -6.757 1.00 97.44 110 LYS A N 1
ATOM 825 C CA . LYS A 1 110 ? 1.713 3.286 -6.657 1.00 97.44 110 LYS A CA 1
ATOM 826 C C . LYS A 1 110 ? 0.746 2.256 -6.080 1.00 97.44 110 LYS A C 1
ATOM 828 O O . LYS A 1 110 ? -0.065 2.600 -5.223 1.00 97.44 110 LYS A O 1
ATOM 833 N N . GLN A 1 111 ? 0.838 1.003 -6.518 1.00 97.12 111 GLN A N 1
ATOM 834 C CA . GLN A 1 111 ? 0.003 -0.075 -5.993 1.00 97.12 111 GLN A CA 1
ATOM 835 C C . GLN A 1 111 ? 0.264 -0.301 -4.500 1.00 97.12 111 GLN A C 1
ATOM 837 O O . GLN A 1 111 ? -0.679 -0.420 -3.715 1.00 97.12 111 GLN A O 1
ATOM 842 N N . LEU A 1 112 ? 1.537 -0.297 -4.094 1.00 97.44 112 LEU A N 1
ATOM 843 C CA . LEU A 1 112 ? 1.919 -0.414 -2.692 1.00 97.44 112 LEU A CA 1
ATOM 844 C C . LEU A 1 112 ? 1.390 0.766 -1.868 1.00 97.44 112 LEU A C 1
ATOM 846 O O . LEU A 1 112 ? 0.815 0.553 -0.803 1.00 97.44 112 LEU A O 1
ATOM 850 N N . GLN A 1 113 ? 1.521 1.996 -2.368 1.00 96.94 113 GLN A N 1
ATOM 851 C CA . GLN A 1 113 ? 0.989 3.186 -1.703 1.00 96.94 113 GLN A CA 1
ATOM 852 C C . GLN A 1 113 ? -0.531 3.092 -1.501 1.00 96.94 113 GLN A C 1
ATOM 854 O O . GLN A 1 113 ? -1.016 3.359 -0.402 1.00 96.94 113 GLN A O 1
ATOM 859 N N . ALA A 1 114 ? -1.275 2.667 -2.525 1.00 97.06 114 ALA A N 1
ATOM 860 C CA . ALA A 1 114 ? -2.719 2.468 -2.427 1.00 97.06 114 ALA A CA 1
ATOM 861 C C . ALA A 1 114 ? -3.080 1.373 -1.408 1.00 97.06 114 ALA A C 1
ATOM 863 O O . ALA A 1 114 ? -3.995 1.549 -0.603 1.00 97.06 114 ALA A O 1
ATOM 864 N N . SER A 1 115 ? -2.328 0.267 -1.391 1.00 97.81 115 SER A N 1
ATOM 865 C CA . SER A 1 115 ? -2.503 -0.799 -0.401 1.00 97.81 115 SER A CA 1
ATOM 866 C C . SER A 1 115 ? -2.247 -0.309 1.024 1.00 97.81 115 SER A C 1
ATOM 868 O O . SER A 1 115 ? -2.981 -0.685 1.934 1.00 97.81 115 SER A O 1
ATOM 870 N N . LEU A 1 116 ? -1.218 0.516 1.236 1.00 98.25 116 LEU A N 1
ATOM 871 C CA . LEU A 1 116 ? -0.901 1.068 2.552 1.00 98.25 116 LEU A CA 1
ATOM 872 C C . LEU A 1 116 ? -1.984 2.036 3.033 1.00 98.25 116 LEU A C 1
ATOM 874 O O . LEU A 1 116 ? -2.407 1.924 4.179 1.00 98.25 116 LEU A O 1
ATOM 878 N N . MET A 1 117 ? -2.483 2.918 2.161 1.00 97.75 117 MET A N 1
ATOM 879 C CA . MET A 1 117 ? -3.609 3.803 2.490 1.00 97.75 117 MET A CA 1
ATOM 880 C C . MET A 1 117 ? -4.845 3.000 2.913 1.00 97.75 117 MET A C 1
ATOM 882 O O . MET A 1 117 ? -5.399 3.243 3.978 1.00 97.75 117 MET A O 1
ATOM 886 N N . ALA A 1 118 ? -5.199 1.955 2.159 1.00 97.69 118 ALA A N 1
ATOM 887 C CA . ALA A 1 118 ? -6.332 1.098 2.506 1.00 97.69 118 ALA A CA 1
ATOM 888 C C . ALA A 1 118 ? -6.158 0.365 3.852 1.00 97.69 118 ALA A C 1
ATOM 890 O O . ALA A 1 118 ? -7.144 0.071 4.527 1.00 97.69 118 ALA A O 1
ATOM 891 N N . ILE A 1 119 ? -4.924 0.029 4.246 1.00 98.12 119 ILE A N 1
ATOM 892 C CA . ILE A 1 119 ? -4.645 -0.567 5.561 1.00 98.12 119 ILE A CA 1
ATOM 893 C C . ILE A 1 119 ? -4.818 0.474 6.668 1.00 98.12 119 ILE A C 1
ATOM 895 O O . ILE A 1 119 ? -5.411 0.150 7.694 1.00 98.12 119 ILE A O 1
ATOM 899 N N . VAL A 1 120 ? -4.337 1.703 6.463 1.00 98.31 120 VAL A N 1
ATOM 900 C CA . VAL A 1 120 ? -4.495 2.798 7.432 1.00 98.31 120 VAL A CA 1
ATOM 901 C C . VAL A 1 120 ? -5.976 3.046 7.722 1.00 98.31 120 VAL A C 1
ATOM 903 O O . VAL A 1 120 ? -6.365 2.986 8.885 1.00 98.31 120 VAL A O 1
ATOM 906 N N . ASP A 1 121 ? -6.814 3.169 6.690 1.00 98.06 121 ASP A N 1
ATOM 907 C CA . ASP A 1 121 ? -8.261 3.385 6.853 1.00 98.06 121 ASP A CA 1
ATOM 908 C C . ASP A 1 121 ? -8.935 2.258 7.664 1.00 98.06 121 ASP A C 1
ATOM 910 O O . ASP A 1 121 ? -9.790 2.488 8.528 1.00 98.06 121 ASP A O 1
ATOM 914 N N . ARG A 1 122 ? -8.529 1.001 7.425 1.00 98.19 122 ARG A N 1
ATOM 915 C CA . ARG A 1 122 ? -9.030 -0.154 8.192 1.00 98.19 122 ARG A CA 1
ATOM 916 C C . ARG A 1 122 ? -8.589 -0.100 9.650 1.00 98.19 122 ARG A C 1
ATOM 918 O O . ARG A 1 122 ? -9.387 -0.413 10.529 1.00 98.19 122 ARG A O 1
ATOM 925 N N . VAL A 1 123 ? -7.337 0.273 9.913 1.00 98.31 123 VAL A N 1
ATOM 926 C CA . VAL A 1 123 ? -6.811 0.410 11.279 1.00 98.31 123 VAL A CA 1
ATOM 927 C C . VAL A 1 123 ? -7.544 1.519 12.028 1.00 98.31 123 VAL A C 1
ATOM 929 O O . VAL A 1 123 ? -7.897 1.322 13.188 1.00 98.31 123 VAL A O 1
ATOM 932 N N . GLU A 1 124 ? -7.823 2.646 11.375 1.00 98.06 124 GLU A N 1
ATOM 933 C CA . GLU A 1 124 ? -8.612 3.733 11.961 1.00 98.06 124 GLU A CA 1
ATOM 934 C C . GLU A 1 124 ? -10.028 3.270 12.315 1.00 98.06 124 GLU A C 1
ATOM 936 O O . GLU A 1 124 ? -10.471 3.469 13.445 1.00 98.06 124 GLU A O 1
ATOM 941 N N . THR A 1 125 ? -10.689 2.539 11.413 1.00 98.25 125 THR A N 1
ATOM 942 C CA . THR A 1 125 ? -12.018 1.960 11.674 1.00 98.25 125 THR A CA 1
ATOM 943 C C . THR A 1 125 ? -12.003 1.025 12.889 1.00 98.25 125 THR A C 1
ATOM 945 O O . THR A 1 125 ? -12.822 1.158 13.799 1.00 98.25 125 THR A O 1
ATOM 948 N N . VAL A 1 126 ? -11.035 0.103 12.948 1.00 98.56 126 VAL A N 1
ATOM 949 C CA . VAL A 1 126 ? -10.884 -0.832 14.077 1.00 98.56 126 VAL A CA 1
ATOM 950 C C . VAL A 1 126 ? -10.592 -0.088 15.379 1.00 98.56 126 VAL A C 1
ATOM 952 O O . VAL A 1 126 ? -11.097 -0.471 16.433 1.00 98.56 126 VAL A O 1
ATOM 955 N N . LYS A 1 127 ? -9.800 0.986 15.326 1.00 98.38 127 LYS A N 1
ATOM 956 C CA . LYS A 1 127 ? -9.504 1.816 16.494 1.00 98.38 127 LYS A CA 1
ATOM 957 C C . LYS A 1 127 ? -10.765 2.491 17.031 1.00 98.38 127 LYS A C 1
ATOM 959 O O . LYS A 1 127 ? -11.007 2.433 18.231 1.00 98.38 127 LYS A O 1
ATOM 964 N N . GLU A 1 128 ? -11.598 3.069 16.169 1.00 98.12 128 GLU A N 1
ATOM 965 C CA . GLU A 1 128 ? -12.863 3.675 16.600 1.00 98.12 128 GLU A CA 1
ATOM 966 C C . GLU A 1 128 ? -13.823 2.656 17.230 1.00 98.12 128 GLU A C 1
ATOM 968 O O . GLU A 1 128 ? -14.503 2.956 18.214 1.00 98.12 128 GLU A O 1
ATOM 973 N N . GLU A 1 129 ? -13.909 1.451 16.666 1.00 97.94 129 GLU A N 1
ATOM 974 C CA . GLU A 1 129 ? -14.699 0.360 17.243 1.00 97.94 129 GLU A CA 1
ATOM 975 C C . GLU A 1 129 ? -14.141 -0.088 18.596 1.00 97.94 129 GLU A C 1
ATOM 977 O O . GLU A 1 129 ? -14.904 -0.270 19.549 1.00 97.94 129 GLU A O 1
ATOM 982 N N . HIS A 1 130 ? -12.818 -0.211 18.703 1.00 98.38 130 HIS A N 1
ATOM 983 C CA . HIS A 1 130 ? -12.145 -0.540 19.951 1.00 98.38 130 HIS A CA 1
ATOM 984 C C . HIS A 1 130 ? -12.414 0.517 21.027 1.00 98.38 130 HIS A C 1
ATOM 986 O O . HIS A 1 130 ? -12.811 0.160 22.133 1.00 98.38 130 HIS A O 1
ATOM 992 N N . ASP A 1 131 ? -12.289 1.806 20.704 1.00 97.88 131 ASP A N 1
ATOM 993 C CA . ASP A 1 131 ? -12.544 2.906 21.641 1.00 97.88 131 ASP A CA 1
ATOM 994 C C . ASP A 1 131 ? -13.999 2.885 22.152 1.00 97.88 131 ASP A C 1
ATOM 996 O O . ASP A 1 131 ? -14.257 3.093 23.343 1.00 97.88 131 ASP A O 1
ATOM 1000 N N . LYS A 1 132 ? -14.965 2.552 21.282 1.00 98.06 132 LYS A N 1
ATOM 1001 C CA . LYS A 1 132 ? -16.377 2.359 21.667 1.00 98.06 132 LYS A CA 1
ATOM 1002 C C . LYS A 1 132 ? -16.553 1.169 22.611 1.00 98.06 132 LYS A C 1
ATOM 1004 O O . LYS A 1 132 ? -17.237 1.295 23.630 1.00 98.06 132 LY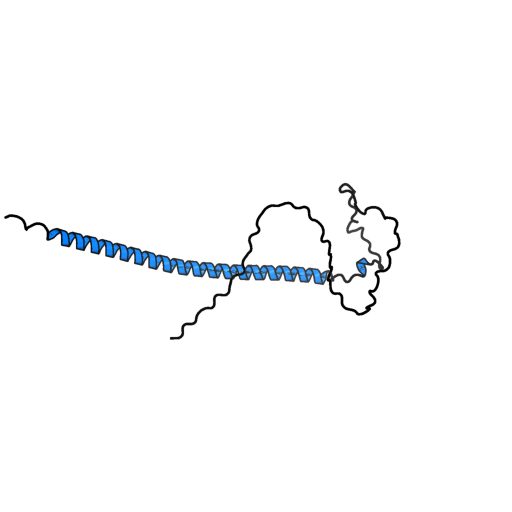S A O 1
ATOM 1009 N N . LEU A 1 133 ? -15.951 0.021 22.293 1.00 98.06 133 LEU A N 1
ATOM 1010 C CA . LEU A 1 133 ? -16.025 -1.182 23.128 1.00 98.06 133 LEU A CA 1
ATOM 1011 C C . LEU A 1 133 ? -15.335 -0.980 24.479 1.00 98.06 133 LEU A C 1
ATOM 1013 O O . LEU A 1 133 ? -15.865 -1.403 25.505 1.00 98.06 133 LEU A O 1
ATOM 1017 N N . GLU A 1 134 ? -14.193 -0.301 24.503 1.00 97.44 134 GLU A N 1
ATOM 1018 C CA . GLU A 1 134 ? -13.471 0.032 25.726 1.00 97.44 134 GLU A CA 1
ATOM 1019 C C . GLU A 1 134 ? -14.287 0.991 26.602 1.00 97.44 134 GLU A C 1
ATOM 1021 O O . GLU A 1 134 ? -14.422 0.762 27.806 1.00 97.44 134 GLU A O 1
ATOM 1026 N N . GLY A 1 135 ? -14.897 2.023 26.007 1.00 97.69 135 GLY A N 1
ATOM 1027 C CA . GLY A 1 135 ? -15.820 2.923 26.699 1.00 97.69 135 GLY A CA 1
ATOM 1028 C C . GLY A 1 135 ? -17.024 2.184 27.293 1.00 97.69 135 GLY A C 1
ATOM 1029 O O . GLY A 1 135 ? -17.344 2.363 28.470 1.00 97.69 135 GLY A O 1
ATOM 1030 N N . GLY A 1 136 ? -17.648 1.292 26.517 1.00 97.69 136 GLY A N 1
ATOM 1031 C CA . GLY A 1 136 ? -18.744 0.441 26.987 1.00 97.69 136 GLY A CA 1
ATOM 1032 C C . GLY A 1 136 ? -18.326 -0.508 28.115 1.00 97.69 136 GLY A C 1
ATOM 1033 O O . GLY A 1 136 ? -19.046 -0.655 29.101 1.00 97.69 136 GLY A O 1
ATOM 1034 N N . ASN A 1 137 ? -17.140 -1.112 28.025 1.00 97.50 137 ASN A N 1
ATOM 1035 C CA . ASN A 1 137 ? -16.610 -2.003 29.057 1.00 97.50 137 ASN A CA 1
ATOM 1036 C C . ASN A 1 137 ? -16.328 -1.241 30.362 1.00 97.50 137 ASN A C 1
ATOM 1038 O O . ASN A 1 137 ? -16.737 -1.685 31.434 1.00 97.50 137 ASN A O 1
ATOM 1042 N N . LYS A 1 138 ? -15.734 -0.042 30.278 1.00 97.81 138 LYS A N 1
ATOM 1043 C CA . LYS A 1 138 ? -15.557 0.853 31.435 1.00 97.81 138 LYS A CA 1
ATOM 1044 C C . LYS A 1 138 ? -16.895 1.201 32.090 1.00 97.81 138 LYS A C 1
ATOM 1046 O O . LYS A 1 138 ? -17.011 1.107 33.310 1.00 97.81 138 LYS A O 1
ATOM 1051 N N . PHE A 1 139 ? -17.913 1.535 31.294 1.00 97.75 139 PHE A N 1
ATOM 1052 C CA . PHE A 1 139 ? -19.257 1.816 31.803 1.00 97.75 139 PHE A CA 1
ATOM 1053 C C . PHE A 1 139 ? -19.861 0.611 32.538 1.00 97.75 139 PHE A C 1
ATOM 1055 O O . PHE A 1 139 ? -20.360 0.751 33.654 1.00 97.75 139 PHE A O 1
ATOM 1062 N N . LEU A 1 140 ? -19.768 -0.589 31.957 1.00 98.19 140 LEU A N 1
ATOM 1063 C CA . LEU A 1 140 ? -20.256 -1.816 32.590 1.00 98.19 140 LEU A CA 1
ATOM 1064 C C . LEU A 1 140 ? -19.521 -2.117 33.900 1.00 98.19 140 LEU A C 1
ATOM 1066 O O . LEU A 1 140 ? -20.161 -2.458 34.893 1.00 98.19 140 LEU A O 1
ATOM 1070 N N . GLN A 1 141 ? -18.197 -1.959 33.932 1.00 97.69 141 GLN A N 1
ATOM 1071 C CA . GLN A 1 141 ? -17.403 -2.147 35.148 1.00 97.69 141 GLN A CA 1
ATOM 1072 C C . GLN A 1 141 ? -17.806 -1.164 36.248 1.00 97.69 141 GLN A C 1
ATOM 1074 O O . GLN A 1 141 ? -17.971 -1.575 37.398 1.00 97.69 141 GLN A O 1
ATOM 1079 N N . GLN A 1 142 ? -18.012 0.111 35.905 1.00 97.12 142 GLN A N 1
ATOM 1080 C CA . GLN A 1 142 ? -18.476 1.117 36.856 1.00 97.12 142 GLN A CA 1
ATOM 1081 C C . GLN A 1 142 ? -19.873 0.777 37.393 1.00 97.12 142 GLN A C 1
ATOM 1083 O O . GLN A 1 142 ? -20.071 0.773 38.606 1.00 97.12 142 GLN A O 1
ATOM 1088 N N . TYR A 1 143 ? -20.810 0.405 36.516 1.00 98.00 143 TYR A N 1
ATOM 1089 C CA . TYR A 1 143 ? -22.165 0.016 36.908 1.00 98.00 143 TYR A CA 1
ATOM 1090 C C . TYR A 1 143 ? -22.178 -1.208 37.835 1.00 98.00 143 TYR A C 1
ATOM 1092 O O . TYR A 1 143 ? -22.857 -1.213 38.862 1.00 98.00 143 TYR A O 1
ATOM 1100 N N . ILE A 1 144 ? -21.384 -2.235 37.517 1.00 97.06 144 ILE A N 1
ATOM 1101 C CA . ILE A 1 144 ? -21.216 -3.413 38.378 1.00 97.06 144 ILE A CA 1
ATOM 1102 C C . ILE A 1 144 ? -20.606 -3.004 39.725 1.00 97.06 144 ILE A C 1
ATOM 1104 O O . ILE A 1 144 ? -21.074 -3.459 40.769 1.00 97.06 144 ILE A O 1
ATOM 1108 N N . GLY A 1 145 ? -19.600 -2.126 39.722 1.00 96.81 145 GLY A N 1
ATOM 1109 C CA . GLY A 1 145 ? -18.990 -1.588 40.938 1.00 96.81 145 GLY A CA 1
ATOM 1110 C C . GLY A 1 145 ? -20.006 -0.891 41.847 1.00 96.81 145 GLY A C 1
ATOM 1111 O O . GLY A 1 145 ? -20.097 -1.217 43.034 1.00 96.81 145 GLY A O 1
ATOM 1112 N N . GLU A 1 146 ? -20.823 0.001 41.288 1.00 95.94 146 GLU A N 1
ATOM 1113 C CA . GLU A 1 146 ? -21.890 0.709 42.005 1.00 95.94 146 GLU A CA 1
ATOM 1114 C C . GLU A 1 146 ? -22.973 -0.254 42.518 1.00 95.94 146 GLU A C 1
ATOM 1116 O O . GLU A 1 146 ? -23.410 -0.161 43.671 1.00 95.94 146 GLU A O 1
ATOM 1121 N N . LEU A 1 147 ? -23.374 -1.241 41.712 1.00 96.31 147 LEU A N 1
ATOM 1122 C CA . LEU A 1 147 ? -24.367 -2.242 42.104 1.00 96.31 147 LEU A CA 1
ATOM 1123 C C . LEU A 1 147 ? -23.867 -3.124 43.259 1.00 96.31 147 LEU A C 1
ATOM 1125 O O . LEU A 1 147 ? -24.598 -3.389 44.216 1.00 96.31 147 LEU A O 1
ATOM 1129 N N . ILE A 1 148 ? -22.602 -3.546 43.224 1.00 95.19 148 ILE A N 1
ATOM 1130 C CA . ILE A 1 148 ? -21.980 -4.300 44.319 1.00 95.19 148 ILE A CA 1
ATOM 1131 C C . ILE A 1 148 ? -21.875 -3.427 45.576 1.00 95.19 148 ILE A C 1
ATOM 1133 O O . ILE A 1 148 ? -22.188 -3.896 46.675 1.00 95.19 148 ILE A O 1
ATOM 1137 N N . GLN A 1 149 ? -21.472 -2.160 45.441 1.00 93.56 149 GLN A N 1
ATOM 1138 C CA . GLN A 1 149 ? -21.344 -1.230 46.565 1.00 93.56 149 GLN A CA 1
ATOM 1139 C C . GLN A 1 149 ? -22.694 -0.968 47.247 1.00 93.56 149 GLN A C 1
ATOM 1141 O O . GLN A 1 149 ? -22.787 -1.026 48.479 1.00 93.56 149 GLN A O 1
ATOM 1146 N N . THR A 1 150 ? -23.748 -0.725 46.467 1.00 93.31 150 THR A N 1
ATOM 1147 C CA . THR A 1 150 ? -25.115 -0.526 46.974 1.00 93.31 150 THR A CA 1
ATOM 1148 C C . THR A 1 150 ? -25.665 -1.796 47.622 1.00 93.31 150 THR A C 1
ATOM 1150 O O . THR A 1 150 ? -26.166 -1.733 48.746 1.00 93.31 150 THR A O 1
ATOM 1153 N N . THR A 1 151 ? -25.479 -2.964 46.995 1.00 88.88 151 THR A N 1
ATOM 1154 C CA . THR A 1 151 ? -25.901 -4.265 47.546 1.00 88.88 151 THR A CA 1
ATOM 1155 C C . THR A 1 151 ? -25.198 -4.572 48.871 1.00 88.88 151 THR A C 1
ATOM 1157 O O . THR A 1 151 ? -25.843 -4.950 49.851 1.00 88.88 151 THR A O 1
ATOM 1160 N N . LYS A 1 152 ? -23.881 -4.349 48.956 1.00 86.81 152 LYS A N 1
ATOM 1161 C CA . LYS A 1 152 ? -23.100 -4.557 50.187 1.00 86.81 152 LYS A CA 1
ATOM 1162 C C . LYS A 1 152 ? -23.521 -3.598 51.305 1.00 86.81 152 LYS A C 1
ATOM 1164 O O . LYS A 1 152 ? -23.635 -4.011 52.459 1.00 86.81 152 LYS A O 1
ATOM 1169 N N . SER A 1 153 ? -23.804 -2.341 50.963 1.00 78.19 153 SER A N 1
ATOM 1170 C CA . SER A 1 153 ? -24.286 -1.325 51.911 1.00 78.19 153 SER A CA 1
ATOM 1171 C C . SER A 1 153 ? -25.705 -1.618 52.418 1.00 78.19 153 SER A C 1
ATOM 1173 O O . SER A 1 153 ? -26.008 -1.361 53.584 1.00 78.19 153 SER A O 1
ATOM 1175 N N . ALA A 1 154 ? -26.567 -2.195 51.576 1.00 71.75 154 ALA A N 1
ATOM 1176 C CA . ALA A 1 154 ? -27.914 -2.622 51.951 1.00 71.75 154 ALA A CA 1
ATOM 1177 C C . ALA A 1 154 ? -27.904 -3.883 52.838 1.00 71.75 154 ALA A C 1
ATOM 1179 O O . ALA A 1 154 ? -28.622 -3.940 53.836 1.00 71.75 154 ALA A O 1
ATOM 1180 N N . ALA A 1 155 ? -27.040 -4.862 52.540 1.00 64.56 155 ALA A N 1
ATOM 1181 C CA . ALA A 1 155 ? -26.901 -6.093 53.324 1.00 64.56 155 ALA A CA 1
ATOM 1182 C C . ALA A 1 155 ? -26.246 -5.881 54.708 1.00 64.56 155 ALA A C 1
ATOM 1184 O O . ALA A 1 155 ? -26.484 -6.656 55.632 1.00 64.56 155 ALA A O 1
ATOM 1185 N N . GLY A 1 156 ? -25.448 -4.820 54.888 1.00 59.97 156 GLY A N 1
ATOM 1186 C CA . GLY A 1 156 ? -24.806 -4.495 56.169 1.00 59.97 156 GLY A CA 1
ATOM 1187 C C . GLY A 1 156 ? -25.755 -3.987 57.267 1.00 59.97 156 GLY A C 1
ATOM 1188 O O . GLY A 1 156 ? -25.407 -4.053 58.444 1.00 59.97 156 GLY A O 1
ATOM 1189 N N . LYS A 1 157 ? -26.965 -3.515 56.927 1.00 56.75 157 LYS A N 1
ATOM 1190 C CA . LYS A 1 157 ? -27.925 -2.955 57.902 1.00 56.75 157 LYS A CA 1
ATOM 1191 C C . LYS A 1 157 ? -28.828 -3.992 58.587 1.00 56.75 157 LYS A C 1
ATOM 1193 O O . LYS A 1 157 ? -29.502 -3.641 59.551 1.00 56.75 157 LYS A O 1
ATOM 1198 N N . SER A 1 158 ? -28.838 -5.254 58.149 1.00 55.28 158 SER A N 1
ATOM 1199 C CA . SER A 1 158 ? -29.739 -6.290 58.690 1.00 55.28 158 SER A CA 1
ATOM 1200 C C . SER A 1 158 ? -29.100 -7.250 59.708 1.00 55.28 158 SER A C 1
ATOM 1202 O O . SER A 1 158 ? -29.817 -8.023 60.339 1.00 55.28 158 SER A O 1
ATOM 1204 N N . LYS A 1 159 ? -27.779 -7.193 59.949 1.00 53.94 159 LYS A N 1
ATOM 1205 C CA . LYS A 1 159 ? -27.058 -8.159 60.807 1.00 53.94 159 LYS A CA 1
ATOM 1206 C C . LYS A 1 159 ? -26.521 -7.543 62.105 1.00 53.94 159 LYS A C 1
ATOM 1208 O O . LYS A 1 159 ? -25.331 -7.607 62.389 1.00 53.94 159 LYS A O 1
ATOM 1213 N N . GLY A 1 160 ? -27.405 -6.941 62.900 1.00 55.16 160 GLY A N 1
ATOM 1214 C CA . GLY A 1 160 ? -27.015 -6.275 64.148 1.00 55.16 160 GLY A CA 1
ATOM 1215 C C . GLY A 1 160 ? -28.097 -6.184 65.223 1.00 55.16 160 GLY A C 1
ATOM 1216 O O . GLY A 1 160 ? -28.119 -5.197 65.947 1.00 55.16 160 GLY A O 1
ATOM 1217 N N . LYS A 1 161 ? -29.023 -7.153 65.334 1.00 52.19 161 LYS A N 1
ATOM 1218 C CA . LYS A 1 161 ? -29.928 -7.250 66.501 1.00 52.19 161 LYS A CA 1
ATOM 1219 C C . LYS A 1 161 ? -30.551 -8.643 66.686 1.00 52.19 161 LYS A C 1
ATOM 1221 O O . LYS A 1 161 ? -31.765 -8.783 66.674 1.00 52.19 161 LYS A O 1
ATOM 1226 N N . SER A 1 162 ? -29.751 -9.684 66.902 1.00 50.94 162 SER A N 1
ATOM 1227 C CA . SER A 1 162 ? -30.262 -10.904 67.553 1.00 50.94 162 SER A CA 1
ATOM 1228 C C . SER A 1 162 ? -29.132 -11.654 68.249 1.00 50.94 162 SER A C 1
ATOM 1230 O O . SER A 1 162 ? -28.262 -12.217 67.592 1.00 50.94 162 SER A O 1
ATOM 1232 N N . GLY A 1 163 ? -29.139 -11.644 69.577 1.00 50.38 163 GLY A N 1
ATOM 1233 C CA . GLY A 1 163 ? -28.153 -12.369 70.376 1.00 50.38 163 GLY A CA 1
ATOM 1234 C C . GLY A 1 163 ? -28.020 -11.810 71.783 1.00 50.38 163 GLY A C 1
ATOM 1235 O O . GLY A 1 163 ? -26.923 -11.491 72.220 1.00 50.38 163 GLY A O 1
ATOM 1236 N N . ARG A 1 164 ? -29.150 -11.608 72.463 1.00 47.12 164 ARG A N 1
ATOM 1237 C CA . ARG A 1 164 ? -29.196 -11.292 73.890 1.00 47.12 164 ARG A CA 1
ATOM 1238 C C . ARG A 1 164 ? -30.254 -12.209 74.493 1.00 47.12 164 ARG A C 1
ATOM 1240 O O . ARG A 1 164 ? -31.437 -11.888 74.411 1.00 47.12 164 ARG A O 1
ATOM 1247 N N . LYS A 1 165 ? -29.824 -13.374 74.967 1.00 41.31 165 LYS A N 1
ATOM 1248 C CA . LYS A 1 165 ? -30.505 -14.243 75.929 1.00 41.31 165 LYS A CA 1
ATOM 1249 C C . LYS A 1 165 ? -29.517 -15.297 76.397 1.00 41.31 165 LYS A C 1
ATOM 1251 O O . LYS A 1 165 ? -28.825 -15.845 75.514 1.00 41.31 165 LYS A O 1
#